Protein AF-Q84AB8-F1 (afdb_monomer_lite)

Secondary structure (DSSP, 8-state):
-EEEEEEEE--SSEEEEE-TT-EEEEEEEEEE--SS-S----TT---S-------S-EEEEEESSSEEEEES-EEE--SSEEEEEE-TT-EEEEESSEEE-

Sequence (101 aa):
LTVDGGHITGGRAAGVAAMDGAIVHLQRATIRRGDAPAGGAVPGGAVPGGFGPLLDGWYGVDVSDSTVDLAQSIVEAPQLGAAIRAGRGARVTVSGGSLSA

Foldseek 3Di:
DEEADDEQEADPAESAEADDAEEYEAHNYEFYPDPDDRDRDDVPGPDPDPDDDPPFFHEHYEYELYEYEYHQYEFETDPGYFPYHYYHNYHYHYHHHDTYD

InterPro domains:
  IPR003992 Pertactin autotransporter [PR01482] (12-33)
  IPR003992 Pertactin autotransporter [PR01482] (58-76)
  IPR003992 Pertactin autotransporter [PR01482] (81-101)
  IPR011050 Pectin lyase fold/virulence factor [SSF51126] (1-99)
  IPR012332 Autotransporter, pectate lyase C-like domain superfamily [G3DSA:2.160.20.20] (1-101)

Radius of gyration: 12.1 Å; chains: 1; bounding box: 28×30×29 Å

Structure (mmCIF, N/CA/C/O backbone):
data_AF-Q84AB8-F1
#
_entry.id   AF-Q84AB8-F1
#
loop_
_atom_site.group_PDB
_atom_site.id
_atom_site.type_symbol
_atom_site.label_atom_id
_atom_site.label_alt_id
_atom_site.label_comp_id
_atom_site.label_asym_id
_atom_site.label_entity_id
_atom_site.label_seq_id
_atom_site.pdbx_PDB_ins_code
_atom_site.Cartn_x
_atom_site.Cartn_y
_atom_site.Cartn_z
_atom_site.occupancy
_atom_site.B_iso_or_equiv
_atom_site.auth_seq_id
_atom_site.auth_comp_id
_atom_site.auth_asym_id
_atom_site.auth_atom_id
_atom_site.pdbx_PDB_model_num
ATOM 1 N N . LEU A 1 1 ? -7.778 -3.052 -0.429 1.00 86.81 1 LEU A N 1
ATOM 2 C CA . LEU A 1 1 ? -6.872 -3.877 -1.265 1.00 86.81 1 LEU A CA 1
ATOM 3 C C . LEU A 1 1 ? -6.052 -4.767 -0.346 1.00 86.81 1 LEU A C 1
ATOM 5 O O . LEU A 1 1 ? -5.540 -4.250 0.637 1.00 86.81 1 LEU A O 1
ATOM 9 N N . THR A 1 2 ? -5.909 -6.053 -0.665 1.00 92.12 2 THR A N 1
ATOM 10 C CA . THR A 1 2 ? -5.021 -6.966 0.071 1.00 92.12 2 THR A CA 1
ATOM 11 C C . THR A 1 2 ? -4.057 -7.614 -0.912 1.00 92.12 2 THR A C 1
ATOM 13 O O . THR A 1 2 ? -4.497 -8.175 -1.913 1.00 92.12 2 THR A O 1
ATOM 16 N N . VAL A 1 3 ? -2.760 -7.516 -0.636 1.00 90.06 3 VAL A N 1
ATOM 17 C CA . VAL A 1 3 ? -1.680 -8.138 -1.410 1.00 90.06 3 VAL A CA 1
ATOM 18 C C . VAL A 1 3 ? -0.856 -8.995 -0.462 1.00 90.06 3 VAL A C 1
ATOM 20 O O . VAL A 1 3 ? -0.480 -8.52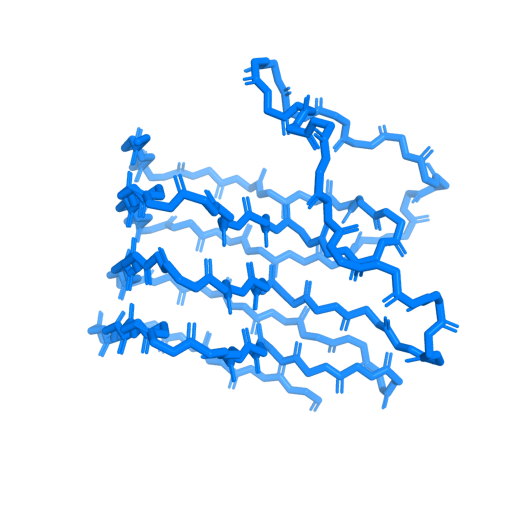2 0.607 1.00 90.06 3 VAL A O 1
ATOM 23 N N . ASP A 1 4 ? -0.566 -10.234 -0.851 1.00 93.88 4 ASP A N 1
ATOM 24 C CA . ASP A 1 4 ? 0.322 -11.127 -0.107 1.00 93.88 4 ASP A CA 1
ATOM 25 C C . ASP A 1 4 ? 1.351 -11.760 -1.052 1.00 93.88 4 ASP A C 1
ATOM 27 O O . ASP A 1 4 ? 1.023 -12.598 -1.893 1.00 93.88 4 ASP A O 1
ATOM 31 N N . GLY A 1 5 ? 2.603 -11.331 -0.912 1.00 85.44 5 GLY A N 1
ATOM 32 C CA . GLY A 1 5 ? 3.683 -11.607 -1.848 1.00 85.44 5 GLY A CA 1
ATOM 33 C C . GLY A 1 5 ? 3.633 -10.721 -3.098 1.00 85.44 5 GLY A C 1
ATOM 34 O O . GLY A 1 5 ? 2.591 -10.202 -3.491 1.00 85.44 5 GLY A O 1
ATOM 35 N N . GLY A 1 6 ? 4.784 -10.566 -3.754 1.00 90.25 6 GLY A N 1
ATOM 36 C CA . GLY A 1 6 ? 4.887 -9.920 -5.065 1.00 90.25 6 GLY A CA 1
ATOM 37 C C . GLY A 1 6 ? 5.801 -8.698 -5.100 1.00 90.25 6 GLY A C 1
ATOM 38 O O . GLY A 1 6 ? 6.274 -8.204 -4.077 1.00 90.25 6 GLY A O 1
ATOM 39 N N . HIS A 1 7 ? 6.057 -8.230 -6.320 1.00 92.88 7 HIS A N 1
ATOM 40 C CA . HIS A 1 7 ? 6.905 -7.076 -6.596 1.00 92.88 7 HIS A CA 1
ATOM 41 C C . HIS A 1 7 ? 6.054 -5.967 -7.213 1.00 92.88 7 HIS A C 1
ATOM 43 O O . HIS A 1 7 ? 5.449 -6.156 -8.267 1.00 92.88 7 HIS A O 1
ATOM 49 N N . ILE A 1 8 ? 6.010 -4.820 -6.546 1.00 90.00 8 ILE A N 1
ATOM 50 C CA . ILE A 1 8 ? 5.376 -3.595 -7.016 1.00 90.00 8 ILE A CA 1
ATOM 51 C C . ILE A 1 8 ? 6.503 -2.681 -7.492 1.00 90.00 8 ILE A C 1
ATOM 53 O O . ILE A 1 8 ? 7.330 -2.232 -6.698 1.00 90.00 8 ILE A O 1
ATOM 57 N N . THR A 1 9 ? 6.565 -2.439 -8.798 1.00 89.19 9 THR A N 1
ATOM 58 C CA . THR A 1 9 ? 7.615 -1.617 -9.407 1.00 89.19 9 THR A CA 1
ATOM 59 C C . THR A 1 9 ? 7.031 -0.552 -10.317 1.00 89.19 9 THR A C 1
ATOM 61 O O . THR A 1 9 ? 6.124 -0.844 -11.096 1.00 89.19 9 THR A O 1
ATOM 64 N N . GLY A 1 10 ? 7.594 0.652 -10.284 1.00 81.25 10 GLY A N 1
ATOM 65 C CA . GLY A 1 10 ? 7.217 1.751 -11.168 1.00 81.25 10 GLY A CA 1
ATOM 66 C C . GLY A 1 10 ? 6.399 2.834 -10.472 1.00 81.25 10 GLY A C 1
ATOM 67 O O . GLY A 1 10 ? 6.583 3.138 -9.294 1.00 81.25 10 GLY A O 1
ATOM 68 N N . GLY A 1 11 ? 5.508 3.454 -11.245 1.00 81.50 11 GLY A N 1
ATOM 69 C CA . GLY A 1 11 ? 4.730 4.614 -10.822 1.00 81.50 11 GLY A CA 1
ATOM 70 C C . GLY A 1 11 ? 5.504 5.925 -10.970 1.00 81.50 11 GLY A C 1
ATOM 71 O O . GLY A 1 11 ? 6.676 6.038 -10.620 1.00 81.50 11 GLY A O 1
ATOM 72 N N . ARG A 1 12 ? 4.843 6.945 -11.528 1.00 80.88 12 ARG A N 1
ATOM 73 C CA . ARG A 1 12 ? 5.477 8.250 -11.782 1.00 80.88 12 ARG A CA 1
ATOM 74 C C . ARG A 1 12 ? 5.839 8.966 -10.477 1.00 80.88 12 ARG A C 1
ATOM 76 O O . ARG A 1 12 ? 6.933 9.508 -10.366 1.00 80.88 12 ARG A O 1
ATOM 83 N N . ALA A 1 13 ? 4.913 8.965 -9.521 1.00 82.19 13 ALA A N 1
ATOM 84 C CA . ALA A 1 13 ? 5.043 9.674 -8.248 1.00 82.19 13 ALA A CA 1
ATOM 85 C C . ALA A 1 13 ? 5.096 8.733 -7.039 1.00 82.19 13 ALA A C 1
ATOM 87 O O . ALA A 1 13 ? 5.752 9.063 -6.057 1.00 82.19 13 ALA A O 1
ATOM 88 N N . ALA A 1 14 ? 4.449 7.566 -7.107 1.00 88.44 14 ALA A N 1
ATOM 89 C CA . ALA A 1 14 ? 4.520 6.578 -6.043 1.00 88.44 14 ALA A CA 1
ATOM 90 C C . ALA A 1 14 ? 4.367 5.145 -6.559 1.00 88.44 14 ALA A C 1
ATOM 92 O O . ALA A 1 14 ? 3.729 4.942 -7.594 1.00 88.44 14 ALA A O 1
ATOM 93 N N . GLY A 1 15 ? 4.916 4.172 -5.827 1.00 90.50 15 GLY A N 1
ATOM 94 C CA . GLY A 1 15 ? 4.692 2.745 -6.077 1.00 90.50 15 GLY A CA 1
ATOM 95 C C . GLY A 1 15 ? 3.285 2.306 -5.666 1.00 90.50 15 GLY A C 1
ATOM 96 O O . GLY A 1 15 ? 2.595 1.626 -6.423 1.00 90.50 15 GLY A O 1
ATOM 97 N N . VAL A 1 16 ? 2.834 2.746 -4.490 1.00 91.81 16 VAL A N 1
ATOM 98 C CA . VAL A 1 16 ? 1.465 2.552 -3.993 1.00 91.81 16 VAL A CA 1
ATOM 99 C C . VAL A 1 16 ? 0.896 3.893 -3.548 1.00 91.81 16 VAL A C 1
ATOM 101 O O . VAL A 1 16 ? 1.542 4.612 -2.793 1.00 91.81 16 VAL A O 1
ATOM 104 N N . ALA A 1 17 ? -0.324 4.211 -3.979 1.00 91.12 17 ALA A N 1
ATOM 105 C CA . ALA A 1 17 ? -1.067 5.379 -3.518 1.00 91.12 17 ALA A CA 1
ATOM 106 C C . ALA A 1 17 ? -2.394 4.943 -2.878 1.00 91.12 17 ALA A C 1
ATOM 108 O O . ALA A 1 17 ? -3.162 4.201 -3.491 1.00 91.12 17 ALA A O 1
ATOM 109 N N . ALA A 1 18 ? -2.659 5.407 -1.658 1.00 87.75 18 ALA A N 1
ATOM 110 C CA . ALA A 1 18 ? -3.890 5.164 -0.911 1.00 87.75 18 ALA A CA 1
ATOM 111 C C . ALA A 1 18 ? -4.531 6.508 -0.538 1.00 87.75 18 ALA A C 1
ATOM 113 O O . ALA A 1 18 ? -3.958 7.274 0.238 1.00 87.75 18 ALA A O 1
ATOM 114 N N . MET A 1 19 ? -5.696 6.793 -1.121 1.00 87.06 19 MET A N 1
ATOM 115 C CA . MET A 1 19 ? -6.389 8.083 -1.030 1.00 87.06 19 MET A CA 1
ATOM 116 C C . MET A 1 19 ? -7.871 7.880 -0.695 1.00 87.06 19 MET A C 1
ATOM 118 O O . MET A 1 19 ? -8.413 6.799 -0.932 1.00 87.06 19 MET A O 1
ATOM 122 N N . ASP A 1 20 ? -8.511 8.932 -0.183 1.00 86.94 20 ASP A N 1
ATOM 123 C CA . ASP A 1 20 ? -9.970 9.057 -0.049 1.00 86.94 20 ASP A CA 1
ATOM 124 C C . ASP A 1 20 ? -10.647 7.899 0.711 1.00 86.94 20 ASP A C 1
ATOM 126 O O . ASP A 1 20 ? -11.621 7.302 0.249 1.00 86.94 20 ASP A O 1
ATOM 130 N N . GLY A 1 21 ? -10.130 7.563 1.897 1.00 88.94 21 GLY A N 1
ATOM 131 C CA . GLY A 1 21 ? -10.699 6.521 2.757 1.00 88.94 21 GLY A CA 1
ATOM 132 C C . GLY A 1 21 ? -10.272 5.097 2.398 1.00 88.94 21 GLY A C 1
ATOM 133 O O . GLY A 1 21 ? -10.907 4.136 2.838 1.00 88.94 21 GLY A O 1
ATOM 134 N N . ALA A 1 22 ? -9.210 4.923 1.607 1.00 89.94 22 ALA A N 1
ATOM 135 C CA . ALA A 1 22 ? -8.729 3.604 1.219 1.00 89.94 22 ALA A CA 1
ATOM 136 C C . ALA A 1 22 ? -8.204 2.794 2.418 1.00 89.94 22 ALA A C 1
ATOM 138 O O . ALA A 1 22 ? -7.573 3.318 3.337 1.00 89.94 22 ALA A O 1
ATOM 139 N N . ILE A 1 23 ? -8.416 1.475 2.362 1.00 93.88 23 ILE A N 1
ATOM 140 C CA . ILE A 1 23 ? -7.840 0.506 3.302 1.00 93.88 23 ILE A CA 1
ATOM 141 C C . ILE A 1 23 ? -6.995 -0.490 2.506 1.00 93.88 23 ILE A C 1
ATOM 143 O O . ILE A 1 23 ? -7.505 -1.200 1.626 1.00 93.88 23 ILE A O 1
ATOM 147 N N . VAL A 1 24 ? -5.692 -0.520 2.785 1.00 94.44 24 VAL A N 1
ATOM 148 C CA . VAL A 1 24 ? -4.706 -1.324 2.054 1.00 94.44 24 VAL A CA 1
ATOM 149 C C . VAL A 1 24 ? -3.888 -2.178 3.019 1.00 94.44 24 VAL A C 1
ATOM 151 O O . VAL A 1 24 ? -3.325 -1.663 3.977 1.00 94.44 24 VAL A O 1
ATOM 154 N N . HIS A 1 25 ? -3.778 -3.471 2.729 1.00 97.12 25 HIS A N 1
ATOM 155 C CA . HIS A 1 25 ? -2.917 -4.410 3.443 1.00 97.12 25 HIS A CA 1
ATOM 156 C C . HIS A 1 25 ? -1.905 -5.007 2.462 1.00 97.12 25 HIS A C 1
ATOM 158 O O . HIS A 1 25 ? -2.294 -5.628 1.471 1.00 97.12 25 HIS A O 1
ATOM 164 N N . LEU A 1 26 ? -0.616 -4.799 2.720 1.00 96.44 26 LEU A N 1
ATOM 165 C CA . LEU A 1 26 ? 0.501 -5.292 1.920 1.00 96.44 26 LEU A CA 1
ATOM 166 C C . LEU A 1 26 ? 1.353 -6.216 2.785 1.00 96.44 26 LEU A C 1
ATOM 168 O O . LEU A 1 26 ? 1.999 -5.777 3.731 1.00 96.44 26 LEU A O 1
ATOM 172 N N . GLN A 1 27 ? 1.368 -7.499 2.454 1.00 97.12 27 GLN A N 1
ATOM 173 C CA . GLN A 1 27 ? 2.140 -8.510 3.156 1.00 97.12 27 GLN A CA 1
ATOM 174 C C . GLN A 1 27 ? 3.208 -9.090 2.226 1.00 97.12 27 GLN A C 1
ATOM 176 O O . GLN A 1 27 ? 2.919 -9.385 1.070 1.00 97.12 27 GLN A O 1
ATOM 181 N N . ARG A 1 28 ? 4.446 -9.257 2.712 1.00 97.31 28 ARG A N 1
ATOM 182 C CA . ARG A 1 28 ? 5.583 -9.830 1.955 1.00 97.31 28 ARG A CA 1
ATOM 183 C C . ARG A 1 28 ? 5.791 -9.193 0.571 1.00 97.31 28 ARG A C 1
ATOM 185 O O . ARG A 1 28 ? 6.251 -9.854 -0.362 1.00 97.31 28 ARG A O 1
ATOM 192 N N . ALA A 1 29 ? 5.423 -7.922 0.424 1.00 95.62 29 ALA A N 1
ATOM 193 C CA . ALA A 1 29 ? 5.535 -7.190 -0.826 1.00 95.62 29 ALA A CA 1
ATOM 194 C C . ALA A 1 29 ? 6.902 -6.509 -0.915 1.00 95.62 29 ALA A C 1
ATOM 196 O O . ALA A 1 29 ? 7.445 -6.054 0.088 1.00 95.62 29 ALA A O 1
ATOM 197 N N . THR A 1 30 ? 7.450 -6.403 -2.120 1.00 96.56 30 THR A N 1
ATOM 198 C CA . THR A 1 30 ? 8.624 -5.565 -2.386 1.00 96.56 30 THR A CA 1
ATOM 199 C C . THR A 1 30 ? 8.216 -4.399 -3.269 1.00 96.56 30 THR A C 1
ATOM 201 O O . THR A 1 30 ? 7.697 -4.619 -4.359 1.00 96.56 30 THR A O 1
ATOM 204 N N . ILE A 1 31 ? 8.440 -3.171 -2.810 1.00 94.69 31 ILE A N 1
ATOM 205 C CA . ILE A 1 31 ? 8.025 -1.933 -3.471 1.00 94.69 31 ILE A CA 1
ATOM 206 C C . ILE A 1 31 ? 9.272 -1.139 -3.839 1.00 94.69 31 ILE A C 1
ATOM 208 O O . ILE A 1 31 ? 10.024 -0.708 -2.964 1.00 94.69 31 ILE A O 1
ATOM 212 N N . ARG A 1 32 ? 9.497 -0.944 -5.136 1.00 93.19 32 ARG A N 1
ATOM 213 C CA . ARG A 1 32 ? 10.651 -0.204 -5.663 1.00 93.19 32 ARG A CA 1
ATOM 214 C C . ARG A 1 32 ? 10.209 0.746 -6.761 1.00 93.19 32 ARG A C 1
ATOM 216 O O . ARG A 1 32 ? 9.246 0.469 -7.470 1.00 93.19 32 ARG A O 1
ATOM 223 N N . ARG A 1 33 ? 10.963 1.820 -6.990 1.00 86.69 33 ARG A N 1
ATOM 224 C CA . ARG A 1 33 ? 10.745 2.646 -8.187 1.00 86.69 33 ARG A CA 1
ATOM 225 C C . ARG A 1 33 ? 11.012 1.840 -9.460 1.00 86.69 33 ARG A C 1
ATOM 227 O O . ARG A 1 33 ? 10.212 1.888 -10.385 1.00 86.69 33 ARG A O 1
ATOM 234 N N . GLY A 1 34 ? 12.090 1.054 -9.463 1.00 75.81 34 GLY A N 1
ATOM 235 C CA . GLY A 1 34 ? 12.587 0.361 -10.652 1.00 75.81 34 GLY A CA 1
ATOM 236 C C . GLY A 1 34 ? 13.100 1.328 -11.728 1.00 75.81 34 GLY A C 1
ATOM 237 O O . GLY A 1 34 ? 12.755 2.508 -11.742 1.00 75.81 34 GLY A O 1
ATOM 238 N N . ASP A 1 35 ? 13.908 0.814 -12.654 1.00 60.78 35 ASP A N 1
ATOM 239 C CA . ASP A 1 35 ? 14.459 1.591 -13.780 1.00 60.78 35 ASP A CA 1
ATOM 240 C C . ASP A 1 35 ? 13.473 1.715 -14.956 1.00 60.78 35 ASP A C 1
ATOM 242 O O . ASP A 1 35 ? 13.790 2.279 -16.004 1.00 60.78 35 ASP A O 1
ATOM 246 N N . ALA A 1 36 ? 12.272 1.146 -14.818 1.00 44.97 36 ALA A N 1
ATOM 247 C CA . ALA A 1 36 ? 11.310 1.075 -15.903 1.00 44.97 36 ALA A CA 1
ATOM 248 C C . ALA A 1 36 ? 10.754 2.476 -16.226 1.00 44.97 36 ALA A C 1
ATOM 250 O O . ALA A 1 36 ? 10.248 3.155 -15.323 1.00 44.97 36 ALA A O 1
ATOM 251 N N . PRO A 1 37 ? 10.787 2.914 -17.503 1.00 44.47 37 PRO A N 1
ATOM 252 C CA . PRO A 1 37 ? 10.143 4.156 -17.909 1.00 44.47 37 PRO A CA 1
ATOM 253 C C . PRO A 1 37 ? 8.670 4.075 -17.509 1.00 44.47 37 PRO A C 1
ATOM 255 O O . PRO A 1 37 ? 8.032 3.057 -17.760 1.00 44.47 37 PRO A O 1
ATOM 258 N N . ALA A 1 38 ? 8.178 5.115 -16.825 1.00 46.47 38 ALA A N 1
ATOM 259 C CA . ALA A 1 38 ? 6.857 5.217 -16.197 1.00 46.47 38 ALA A CA 1
ATOM 260 C C . ALA A 1 38 ? 5.777 4.348 -16.879 1.00 46.47 38 ALA A C 1
ATOM 262 O O . ALA A 1 38 ? 5.141 4.768 -17.840 1.00 46.47 38 ALA A O 1
ATOM 263 N N . GLY A 1 39 ? 5.595 3.120 -16.387 1.00 42.75 39 GLY A N 1
ATOM 264 C CA . GLY A 1 39 ? 4.839 2.105 -17.122 1.00 42.75 39 GLY A CA 1
ATOM 265 C C . GLY A 1 39 ? 4.674 0.800 -16.351 1.00 42.75 39 GLY A C 1
ATOM 266 O O . GLY A 1 39 ? 4.753 -0.274 -16.928 1.00 42.75 39 GLY A O 1
ATOM 267 N N . GLY A 1 40 ? 4.480 0.886 -15.036 1.00 37.53 40 GLY A N 1
ATOM 268 C CA . GLY A 1 40 ? 4.105 -0.246 -14.189 1.00 37.53 40 GLY A CA 1
ATOM 269 C C . GLY A 1 40 ? 2.740 0.019 -13.574 1.00 37.53 40 GLY A C 1
ATOM 270 O O . GLY A 1 40 ? 2.649 0.352 -12.398 1.00 37.53 40 GLY A O 1
ATOM 271 N N . ALA A 1 41 ? 1.680 -0.023 -14.379 1.00 42.69 41 ALA A N 1
ATOM 272 C CA . ALA A 1 41 ? 0.327 -0.038 -13.839 1.00 42.69 41 ALA A CA 1
ATOM 273 C C . ALA A 1 41 ? 0.042 -1.452 -13.315 1.00 42.69 41 ALA A C 1
ATOM 275 O O . ALA A 1 41 ? 0.049 -2.416 -14.079 1.00 42.69 41 ALA A O 1
ATOM 276 N N . VAL A 1 42 ? -0.207 -1.577 -12.012 1.00 42.84 42 VAL A N 1
ATOM 277 C CA . VAL A 1 42 ? -0.797 -2.786 -11.421 1.00 42.84 42 VAL A CA 1
ATOM 278 C C . VAL A 1 42 ? -2.169 -3.023 -12.077 1.00 42.84 42 VAL A C 1
ATOM 280 O O . VAL A 1 42 ? -2.926 -2.052 -12.214 1.00 42.84 42 VAL A O 1
ATOM 283 N N . PRO A 1 43 ? -2.551 -4.260 -12.458 1.00 33.62 43 PRO A N 1
ATOM 284 C CA . PRO A 1 43 ? -3.907 -4.529 -12.926 1.00 33.62 43 PRO A CA 1
ATOM 285 C C . PRO A 1 43 ? -4.905 -4.172 -11.815 1.00 33.62 43 PRO A C 1
ATOM 287 O O . PRO A 1 43 ? -4.905 -4.789 -10.753 1.00 33.62 43 PRO A O 1
ATOM 290 N N . GLY A 1 44 ? -5.718 -3.137 -12.049 1.00 39.16 44 GLY A N 1
ATOM 291 C CA . GLY A 1 44 ? -6.749 -2.655 -11.119 1.00 39.16 44 GLY A CA 1
ATOM 292 C C . GLY A 1 44 ? -6.356 -1.495 -10.191 1.00 39.16 44 GLY A C 1
ATOM 293 O O . GLY A 1 44 ? -7.153 -1.142 -9.329 1.00 39.16 44 GLY A O 1
ATOM 294 N N . GLY A 1 45 ? -5.168 -0.894 -10.346 1.00 35.56 45 GLY A N 1
ATOM 295 C CA . GLY A 1 45 ? -4.616 0.047 -9.356 1.00 35.56 45 GLY A CA 1
ATOM 296 C C . GLY A 1 45 ? -4.245 1.449 -9.845 1.00 35.56 45 GLY A C 1
ATOM 297 O O . GLY A 1 45 ? -3.538 2.152 -9.129 1.00 35.56 45 GLY A O 1
ATOM 298 N N . ALA A 1 46 ? -4.671 1.889 -11.031 1.00 37.62 46 ALA A N 1
ATOM 299 C CA . ALA A 1 46 ? -4.576 3.309 -11.372 1.00 37.62 46 ALA A CA 1
ATOM 300 C C . ALA A 1 46 ? -5.723 4.052 -10.673 1.00 37.62 46 ALA A C 1
ATOM 302 O O . ALA A 1 46 ? -6.783 4.242 -11.260 1.00 37.62 46 ALA A O 1
ATOM 303 N N . VAL A 1 47 ? -5.536 4.416 -9.401 1.00 39.50 47 VAL A N 1
ATOM 304 C CA . VAL A 1 47 ? -6.483 5.280 -8.684 1.00 39.50 47 VAL A CA 1
ATOM 305 C C . VAL A 1 47 ? -6.333 6.699 -9.257 1.00 39.50 47 VAL A C 1
ATOM 307 O O . VAL A 1 47 ? -5.253 7.286 -9.128 1.00 39.50 47 VAL A O 1
ATOM 310 N N . PRO A 1 48 ? -7.347 7.272 -9.929 1.00 37.09 48 PRO A N 1
ATOM 311 C CA . PRO A 1 48 ? -7.272 8.644 -10.400 1.00 37.09 48 PRO A CA 1
ATOM 312 C C . PRO A 1 48 ? -7.598 9.563 -9.218 1.00 37.09 48 PRO A C 1
ATOM 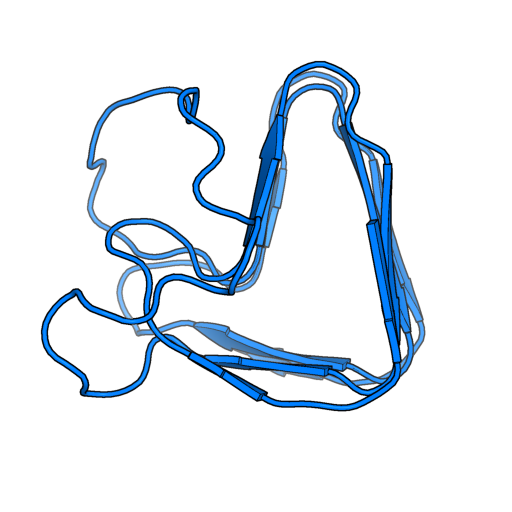314 O O . PRO A 1 48 ? -8.764 9.755 -8.897 1.00 37.09 48 PRO A O 1
ATOM 317 N N . GLY A 1 49 ? -6.579 10.093 -8.536 1.00 37.75 49 GLY A N 1
ATOM 318 C CA . GLY A 1 49 ? -6.828 10.986 -7.394 1.00 37.75 49 GLY A CA 1
ATOM 319 C C . GLY A 1 49 ? -5.658 11.306 -6.467 1.00 37.75 49 GLY A C 1
ATOM 320 O O . GLY A 1 49 ? -5.885 11.772 -5.357 1.00 37.75 49 GLY A O 1
ATOM 321 N N . GLY A 1 50 ? -4.401 11.078 -6.861 1.00 43.19 50 GLY A N 1
ATOM 322 C CA . GLY A 1 50 ? -3.279 11.534 -6.037 1.00 43.19 50 GLY A CA 1
ATOM 323 C C . GLY A 1 50 ? -3.271 13.062 -5.950 1.00 43.19 50 GLY A C 1
ATOM 324 O O . GLY A 1 50 ? -3.175 13.722 -6.985 1.00 43.19 50 GLY A O 1
ATOM 325 N N . PHE A 1 51 ? -3.363 13.614 -4.735 1.00 44.50 51 PHE A N 1
ATOM 326 C CA . PHE A 1 51 ? -3.037 15.013 -4.445 1.00 44.50 51 PHE A CA 1
ATOM 327 C C . PHE A 1 51 ? -1.784 15.422 -5.251 1.00 44.50 51 PHE A C 1
ATOM 329 O O . PHE A 1 51 ? -0.706 14.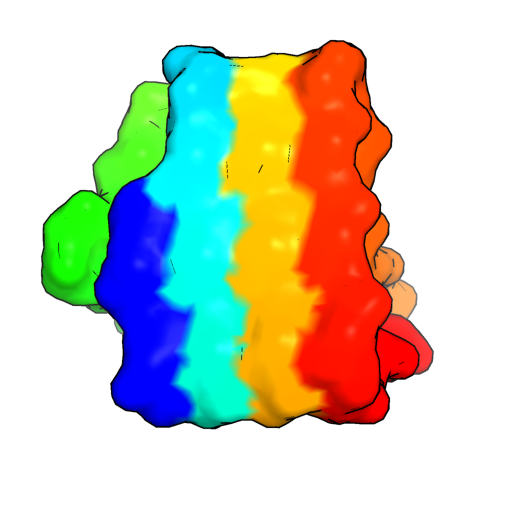855 -5.064 1.00 44.50 51 PHE A O 1
ATOM 336 N N . GLY A 1 52 ? -1.927 16.365 -6.191 1.00 44.06 52 GLY A N 1
ATOM 337 C CA . GLY A 1 52 ? -0.787 16.975 -6.893 1.00 44.06 52 GLY A CA 1
ATOM 338 C C . GLY A 1 52 ? 0.037 17.869 -5.951 1.00 44.06 52 GLY A C 1
ATOM 339 O O . GLY A 1 52 ? -0.406 18.106 -4.827 1.00 44.06 52 GLY A O 1
ATOM 340 N N . PRO A 1 53 ? 1.191 18.436 -6.360 1.00 40.06 53 PRO A N 1
ATOM 341 C CA . PRO A 1 53 ? 1.950 18.301 -7.605 1.00 40.06 53 PRO A CA 1
ATOM 342 C C . PRO A 1 53 ? 3.119 17.300 -7.484 1.00 40.06 53 PRO A C 1
ATOM 344 O O . PRO A 1 53 ? 3.417 16.766 -6.420 1.00 40.06 53 PRO A O 1
ATOM 347 N N . LEU A 1 54 ? 3.809 17.103 -8.609 1.00 47.72 54 LEU A N 1
ATOM 348 C CA . LEU A 1 54 ? 5.171 16.573 -8.759 1.00 47.72 54 LEU A CA 1
ATOM 349 C C . LEU A 1 54 ? 6.211 17.358 -7.928 1.00 47.72 54 LEU A C 1
ATOM 351 O O . LEU A 1 54 ? 7.129 17.935 -8.498 1.00 47.72 54 LEU A O 1
ATOM 355 N N . LEU A 1 55 ? 6.069 17.447 -6.608 1.00 47.47 55 LEU A N 1
ATOM 356 C CA . LEU A 1 55 ? 7.085 18.072 -5.762 1.00 47.47 55 LEU A CA 1
ATOM 357 C C . LEU A 1 55 ? 8.216 17.052 -5.541 1.00 47.47 55 LEU A C 1
ATOM 359 O O . LEU A 1 55 ? 8.234 16.284 -4.584 1.00 47.47 55 LEU A O 1
ATOM 363 N N . ASP A 1 56 ? 9.082 17.010 -6.554 1.00 61.62 56 ASP A N 1
ATOM 364 C CA . ASP A 1 56 ? 10.496 16.617 -6.612 1.00 61.62 56 ASP A CA 1
ATOM 365 C C . ASP A 1 56 ? 10.936 15.181 -6.270 1.00 61.62 56 ASP A C 1
ATOM 367 O O . ASP A 1 56 ? 12.097 14.852 -6.517 1.00 61.62 56 ASP A O 1
ATOM 371 N N . GLY A 1 57 ? 10.060 14.286 -5.797 1.00 75.88 57 GLY A N 1
ATOM 372 C CA . GLY A 1 57 ? 10.470 12.921 -5.426 1.00 75.88 57 GLY A CA 1
ATOM 373 C C . GLY A 1 57 ? 9.453 11.807 -5.683 1.00 75.88 57 GLY A C 1
ATOM 374 O O . GLY A 1 57 ? 8.283 12.059 -5.964 1.00 75.88 57 GLY A O 1
ATOM 375 N N . TRP A 1 58 ? 9.913 10.553 -5.613 1.00 88.19 58 TRP A N 1
ATOM 376 C CA . TRP A 1 58 ? 9.055 9.357 -5.663 1.00 88.19 58 TRP A CA 1
ATOM 377 C C . TRP A 1 58 ? 8.859 8.759 -4.280 1.00 88.19 58 TRP A C 1
ATOM 379 O O . TRP A 1 58 ? 9.796 8.694 -3.487 1.00 88.19 58 TRP A O 1
ATOM 389 N N . TYR A 1 59 ? 7.649 8.283 -4.016 1.00 90.44 59 TYR A N 1
ATOM 390 C CA . TYR A 1 59 ? 7.298 7.675 -2.743 1.00 90.44 59 TYR A CA 1
ATOM 391 C C . TYR A 1 59 ? 7.052 6.180 -2.889 1.00 90.44 59 TYR A C 1
ATOM 393 O O . TYR A 1 59 ? 6.347 5.747 -3.796 1.00 90.44 59 TYR A O 1
ATOM 401 N N . GLY A 1 60 ? 7.588 5.370 -1.982 1.00 92.94 60 GLY A N 1
ATOM 402 C CA . GLY A 1 60 ? 7.251 3.945 -1.964 1.00 92.94 60 GLY A CA 1
ATOM 403 C C . GLY A 1 60 ? 5.755 3.745 -1.757 1.00 92.94 60 GLY A C 1
ATOM 404 O O . GLY A 1 60 ? 5.066 3.173 -2.604 1.00 92.94 60 GLY A O 1
ATOM 405 N N . VAL A 1 61 ? 5.254 4.308 -0.661 1.00 93.62 61 VAL A N 1
ATOM 406 C CA . VAL A 1 61 ? 3.835 4.339 -0.316 1.00 93.62 61 VAL A CA 1
ATOM 407 C C . VAL A 1 61 ? 3.418 5.769 0.010 1.00 93.62 61 VAL A C 1
ATOM 409 O O . VAL A 1 61 ? 3.984 6.397 0.901 1.00 93.62 61 VAL A O 1
ATOM 412 N N . ASP A 1 62 ? 2.419 6.280 -0.697 1.00 92.62 62 ASP A N 1
ATOM 413 C CA . ASP A 1 62 ? 1.832 7.598 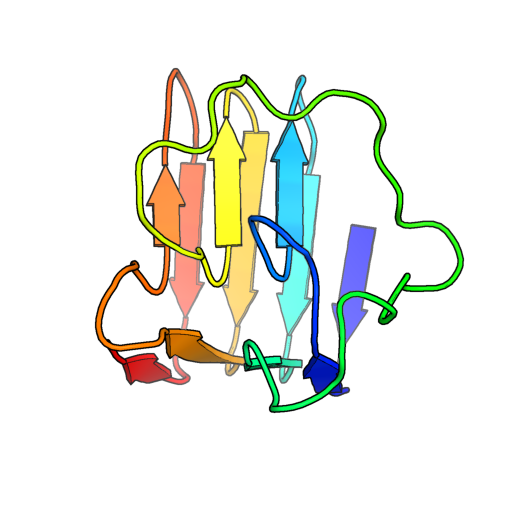-0.473 1.00 92.62 62 ASP A CA 1
ATOM 414 C C . ASP A 1 62 ? 0.401 7.460 0.051 1.00 92.62 62 ASP A C 1
ATOM 416 O O . ASP A 1 62 ? -0.440 6.820 -0.581 1.00 92.62 62 ASP A O 1
ATOM 420 N N . VAL A 1 63 ? 0.129 8.025 1.224 1.00 92.75 63 VAL A N 1
ATOM 421 C CA . VAL A 1 63 ? -1.116 7.798 1.965 1.00 92.75 63 VAL A CA 1
ATOM 422 C C . VAL A 1 63 ? -1.733 9.125 2.370 1.00 92.75 63 VAL A C 1
ATOM 424 O O . VAL A 1 63 ? -1.089 9.919 3.047 1.00 92.75 63 VAL A O 1
ATOM 427 N N . SER A 1 64 ? -3.001 9.349 2.037 1.00 90.69 64 SER A N 1
ATOM 428 C CA . SER A 1 64 ? -3.780 10.494 2.519 1.00 90.69 64 SER A CA 1
ATOM 429 C C . SER A 1 64 ? -5.194 10.051 2.870 1.00 90.69 64 SER A C 1
ATOM 431 O O . SER A 1 64 ? -5.826 9.319 2.111 1.00 90.69 64 SER A O 1
ATOM 433 N N . ASP A 1 65 ? -5.675 10.464 4.040 1.00 91.75 65 ASP A N 1
ATOM 434 C CA . ASP A 1 65 ? -7.007 10.159 4.580 1.00 91.75 65 ASP A CA 1
ATOM 435 C C . ASP A 1 65 ? -7.378 8.669 4.489 1.00 91.75 65 ASP A C 1
ATOM 437 O O . ASP A 1 65 ? -8.501 8.297 4.173 1.00 91.75 65 ASP A O 1
ATOM 441 N N . SER A 1 66 ? -6.381 7.801 4.670 1.00 91.31 66 SER A N 1
ATOM 442 C CA . SER A 1 66 ? -6.451 6.370 4.363 1.00 91.31 66 SER A CA 1
ATOM 443 C C . SER A 1 66 ? -5.631 5.555 5.360 1.00 91.31 66 SER A C 1
ATOM 445 O O . SER A 1 66 ? -4.761 6.088 6.054 1.00 91.31 66 SER A O 1
ATOM 447 N N . THR A 1 67 ? -5.888 4.248 5.426 1.00 96.69 67 THR A N 1
ATOM 448 C CA . THR A 1 67 ? -5.143 3.310 6.275 1.00 96.69 67 THR A CA 1
ATOM 449 C C . THR A 1 67 ? -4.338 2.329 5.431 1.00 96.69 67 THR A C 1
ATOM 451 O O . THR A 1 67 ? -4.892 1.663 4.555 1.00 96.69 67 THR A O 1
ATOM 454 N N . VAL A 1 68 ? -3.041 2.208 5.718 1.00 97.19 68 VAL A N 1
ATOM 455 C CA . VAL A 1 68 ? -2.157 1.218 5.090 1.00 97.19 68 VAL A CA 1
ATOM 456 C C . VAL A 1 68 ? -1.433 0.398 6.149 1.00 97.19 68 VAL A C 1
ATOM 458 O O . VAL A 1 68 ? -0.843 0.948 7.075 1.00 97.19 68 VAL A O 1
ATOM 461 N N . ASP A 1 69 ? -1.445 -0.917 5.985 1.00 98.25 69 ASP A N 1
ATOM 462 C CA . ASP A 1 69 ? -0.689 -1.862 6.798 1.00 98.25 69 ASP A CA 1
ATOM 463 C C . ASP A 1 69 ? 0.350 -2.584 5.934 1.00 98.25 69 ASP A C 1
ATOM 465 O O . ASP A 1 69 ? 0.006 -3.173 4.906 1.00 98.25 69 ASP A O 1
ATOM 469 N N . LEU A 1 70 ? 1.618 -2.510 6.334 1.00 97.94 70 LEU A N 1
ATOM 470 C CA . LEU 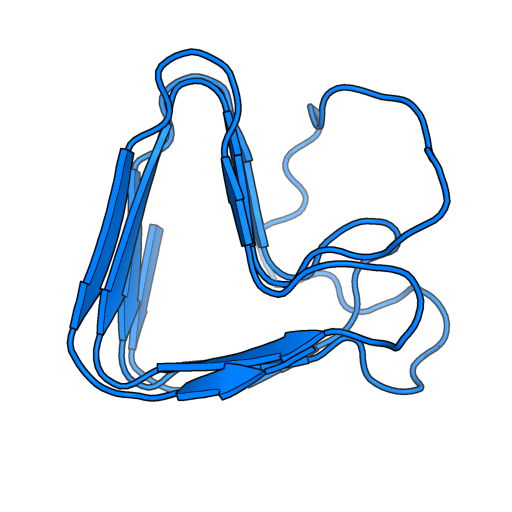A 1 70 ? 2.741 -3.192 5.704 1.00 97.94 70 LEU A CA 1
ATOM 471 C C . LEU A 1 70 ? 3.281 -4.261 6.654 1.00 97.94 70 LEU A C 1
ATOM 473 O O . LEU A 1 70 ? 3.875 -3.943 7.680 1.00 97.94 70 LEU A O 1
ATOM 477 N N . ALA A 1 71 ? 3.160 -5.528 6.280 1.00 98.25 71 ALA A N 1
ATOM 478 C CA . ALA A 1 71 ? 3.699 -6.652 7.035 1.00 98.25 71 ALA A CA 1
ATOM 479 C C . ALA A 1 71 ? 4.823 -7.332 6.251 1.00 98.25 71 ALA A C 1
ATOM 481 O O . ALA A 1 71 ? 4.645 -7.700 5.089 1.00 98.25 71 ALA A O 1
ATOM 482 N N . GLN A 1 72 ? 5.994 -7.503 6.869 1.00 98.19 72 GLN A N 1
ATOM 483 C CA . GLN A 1 72 ? 7.148 -8.212 6.292 1.00 98.19 72 GLN A CA 1
ATOM 484 C C . GLN A 1 72 ? 7.518 -7.734 4.873 1.00 98.19 72 GLN A C 1
ATOM 486 O O . GLN A 1 72 ? 7.964 -8.520 4.039 1.00 98.19 72 GLN A O 1
ATOM 491 N N . SER A 1 73 ? 7.282 -6.454 4.587 1.00 98.00 73 SER A N 1
ATOM 492 C CA . SER A 1 73 ? 7.415 -5.871 3.251 1.00 98.00 73 SER A CA 1
ATOM 493 C C . SER A 1 73 ? 8.673 -5.012 3.146 1.00 98.00 73 SER A C 1
ATOM 495 O O . SER A 1 73 ? 9.146 -4.461 4.137 1.00 98.00 73 SER A O 1
ATOM 497 N N . ILE A 1 74 ? 9.220 -4.911 1.941 1.00 97.75 74 ILE A N 1
ATOM 498 C CA . ILE A 1 74 ? 10.419 -4.135 1.623 1.00 97.75 74 ILE A CA 1
ATOM 499 C C . ILE A 1 74 ? 9.993 -2.914 0.818 1.00 97.75 74 ILE A C 1
ATOM 501 O O . ILE A 1 74 ? 9.286 -3.056 -0.179 1.00 97.75 74 ILE A O 1
ATOM 505 N N . VAL A 1 75 ? 10.441 -1.728 1.216 1.00 96.88 75 VAL A N 1
ATOM 506 C CA . VAL A 1 75 ? 10.231 -0.486 0.468 1.00 96.88 75 VAL A CA 1
ATOM 507 C C . VAL A 1 75 ? 11.564 0.220 0.272 1.00 96.88 75 VAL A C 1
ATOM 509 O O . VAL A 1 75 ? 12.245 0.568 1.238 1.00 96.88 75 VAL A O 1
ATOM 512 N N . GLU A 1 76 ? 11.926 0.442 -0.987 1.00 95.50 76 GLU A N 1
ATOM 513 C CA . GLU A 1 76 ? 13.164 1.120 -1.376 1.00 95.50 76 GLU A CA 1
ATOM 514 C C . GLU A 1 76 ? 12.820 2.383 -2.162 1.00 95.50 76 GLU A C 1
ATOM 516 O O . GLU A 1 76 ? 12.280 2.322 -3.274 1.00 95.50 76 GLU A O 1
ATOM 521 N N . ALA A 1 77 ? 13.109 3.534 -1.560 1.00 90.00 77 ALA A N 1
ATOM 522 C CA . ALA A 1 77 ? 12.968 4.829 -2.201 1.00 90.00 77 ALA A CA 1
ATOM 523 C C . ALA A 1 77 ? 14.264 5.252 -2.910 1.00 90.00 77 ALA A C 1
ATOM 525 O O . ALA A 1 77 ? 15.354 4.866 -2.494 1.00 90.00 77 ALA A O 1
ATOM 526 N N . PRO A 1 78 ? 14.159 6.031 -4.001 1.00 87.81 78 PRO A N 1
ATOM 527 C CA . PRO A 1 78 ? 15.309 6.672 -4.620 1.00 87.81 78 PRO A CA 1
ATOM 528 C C . PRO A 1 78 ? 15.773 7.876 -3.790 1.00 87.81 78 PRO A C 1
ATOM 530 O O . PRO A 1 78 ? 15.025 8.398 -2.964 1.00 87.81 78 PRO A O 1
ATOM 533 N N . GLN A 1 79 ? 16.957 8.396 -4.126 1.00 85.94 79 GLN A N 1
ATOM 534 C CA . GLN A 1 79 ? 17.618 9.503 -3.421 1.00 85.94 79 GLN A CA 1
ATOM 535 C C . GLN A 1 79 ? 16.736 10.755 -3.291 1.00 85.94 79 GLN A C 1
ATOM 537 O O . GLN A 1 79 ? 16.823 11.487 -2.309 1.00 85.94 79 GLN A O 1
ATOM 542 N N . LEU A 1 80 ? 15.901 11.019 -4.302 1.00 85.06 80 LEU A N 1
ATOM 543 C CA . LEU A 1 80 ? 14.888 12.072 -4.276 1.00 85.06 80 LEU A CA 1
ATOM 544 C C . LEU A 1 80 ? 13.516 11.431 -4.068 1.00 85.06 80 LEU A C 1
ATOM 546 O O . LEU A 1 80 ? 12.864 10.983 -5.019 1.00 85.06 80 LEU A O 1
ATOM 550 N N . GLY A 1 81 ? 13.093 11.351 -2.809 1.00 87.88 81 GLY A N 1
ATOM 551 C CA . GLY A 1 81 ? 11.886 10.637 -2.428 1.00 87.88 81 GLY A CA 1
ATOM 552 C C . GLY A 1 81 ? 11.835 10.273 -0.951 1.00 87.88 81 GLY A C 1
ATOM 553 O O . GLY A 1 81 ? 12.625 10.756 -0.144 1.00 87.88 81 GLY A O 1
ATOM 554 N N . ALA A 1 82 ? 10.884 9.412 -0.603 1.00 91.69 82 ALA A N 1
ATOM 555 C CA . ALA A 1 82 ? 10.831 8.773 0.708 1.00 91.69 82 ALA A CA 1
ATOM 556 C C . ALA A 1 82 ? 10.143 7.408 0.612 1.00 91.69 82 ALA A C 1
ATOM 558 O O . ALA A 1 82 ? 9.273 7.200 -0.231 1.00 91.69 82 ALA A O 1
ATOM 559 N N . ALA A 1 83 ? 10.487 6.471 1.496 1.00 94.69 83 ALA A N 1
ATOM 560 C CA . ALA A 1 83 ? 9.830 5.163 1.512 1.00 94.69 83 ALA A CA 1
ATOM 561 C C . ALA A 1 83 ? 8.319 5.297 1.763 1.00 94.69 83 ALA A C 1
ATOM 563 O O . ALA A 1 83 ? 7.521 4.617 1.124 1.00 94.69 83 ALA A O 1
ATOM 564 N N . ILE A 1 84 ? 7.918 6.209 2.654 1.00 94.44 84 ILE A N 1
ATOM 565 C CA . ILE A 1 84 ? 6.514 6.453 2.985 1.00 94.44 84 ILE A CA 1
ATOM 566 C C . ILE A 1 84 ? 6.266 7.956 3.107 1.00 94.44 84 ILE A C 1
ATOM 568 O O . ILE A 1 84 ? 7.016 8.659 3.785 1.00 94.44 84 ILE A O 1
ATOM 572 N N . ARG A 1 85 ? 5.179 8.434 2.499 1.00 92.50 85 ARG A N 1
ATOM 573 C CA . ARG A 1 85 ? 4.586 9.746 2.763 1.00 92.50 85 ARG A CA 1
ATOM 574 C C . ARG A 1 85 ? 3.192 9.544 3.345 1.00 92.50 85 ARG A C 1
ATOM 576 O O . ARG A 1 85 ? 2.372 8.846 2.762 1.00 92.50 85 ARG A O 1
ATOM 583 N N . ALA A 1 86 ? 2.934 10.153 4.498 1.00 91.50 86 ALA A N 1
ATOM 584 C CA . ALA A 1 86 ? 1.638 10.116 5.165 1.00 91.50 86 ALA A CA 1
ATOM 585 C C . ALA A 1 86 ? 1.110 11.545 5.335 1.00 91.50 86 ALA A C 1
ATOM 587 O O . ALA A 1 86 ? 1.756 12.393 5.950 1.00 91.50 86 ALA A O 1
ATOM 588 N N . GLY A 1 87 ? -0.048 11.806 4.740 1.00 85.81 87 GLY A N 1
ATOM 589 C CA . GLY A 1 87 ? -0.755 13.076 4.740 1.00 85.81 87 GLY A CA 1
ATOM 590 C C . GLY A 1 87 ? -1.938 13.100 5.708 1.00 85.81 87 GLY A C 1
ATOM 591 O O . GLY A 1 87 ? -2.025 12.328 6.662 1.00 85.81 87 GLY A O 1
ATOM 592 N N . ARG A 1 88 ? -2.863 14.032 5.467 1.00 84.06 88 ARG A N 1
ATOM 593 C CA . ARG A 1 88 ? -3.987 14.361 6.357 1.00 84.06 88 ARG A CA 1
ATOM 594 C C . ARG A 1 88 ? -4.759 13.112 6.785 1.00 84.06 88 ARG A C 1
ATOM 596 O O . ARG A 1 88 ? -5.283 12.416 5.935 1.00 84.06 88 ARG A O 1
ATOM 603 N N . GLY A 1 89 ? -4.843 12.849 8.090 1.00 89.50 89 GLY A N 1
ATOM 604 C CA . GLY A 1 89 ? -5.647 11.746 8.635 1.00 89.50 89 GLY A CA 1
ATOM 605 C C . GLY A 1 89 ? -5.142 10.337 8.301 1.00 89.50 89 GLY A C 1
ATOM 606 O O . GLY A 1 89 ? -5.780 9.364 8.695 1.00 89.50 89 GLY A O 1
ATOM 607 N N . ALA A 1 90 ? -4.006 10.209 7.609 1.00 92.81 90 ALA A N 1
ATOM 608 C CA . ALA A 1 90 ? -3.458 8.919 7.227 1.00 92.81 90 ALA A CA 1
ATOM 609 C C . ALA A 1 90 ? -3.004 8.113 8.450 1.00 92.81 90 ALA A C 1
ATOM 611 O O . ALA A 1 90 ? -2.423 8.647 9.398 1.00 92.81 90 ALA A O 1
ATOM 612 N N . ARG A 1 91 ? -3.212 6.798 8.394 1.00 97.56 91 ARG A N 1
ATOM 613 C CA . ARG A 1 91 ? -2.684 5.846 9.370 1.00 97.56 91 ARG A CA 1
ATOM 614 C C . ARG A 1 91 ? -1.849 4.803 8.647 1.00 97.56 91 ARG A C 1
ATOM 616 O O . ARG A 1 91 ? -2.354 4.097 7.782 1.00 97.56 91 ARG A O 1
ATOM 623 N N . VAL A 1 92 ? -0.579 4.691 9.023 1.00 97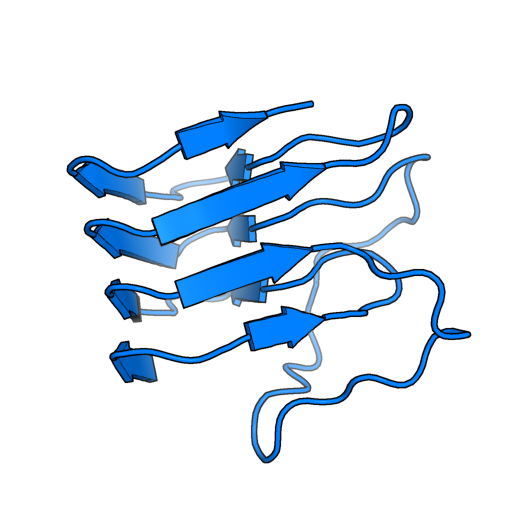.31 92 VAL A N 1
ATOM 624 C CA . VAL A 1 92 ? 0.326 3.682 8.466 1.00 97.31 92 VAL A CA 1
ATOM 625 C C . VAL A 1 92 ? 0.849 2.798 9.587 1.00 97.31 92 VAL A C 1
ATOM 627 O O . VAL A 1 92 ? 1.307 3.294 10.614 1.00 97.31 92 VAL A O 1
ATOM 630 N N . THR A 1 93 ? 0.755 1.486 9.408 1.00 98.38 93 THR A N 1
ATOM 631 C CA . THR A 1 93 ? 1.322 0.481 10.311 1.00 98.38 93 THR A CA 1
ATOM 632 C C . THR A 1 93 ? 2.360 -0.330 9.553 1.00 98.38 93 THR A C 1
ATOM 634 O O . THR A 1 93 ? 2.161 -0.660 8.388 1.00 98.38 93 THR A O 1
ATOM 637 N N . VAL A 1 94 ? 3.497 -0.597 10.198 1.00 97.62 94 VAL A N 1
ATOM 638 C CA . VAL A 1 94 ? 4.593 -1.377 9.618 1.00 97.62 94 VAL A CA 1
ATOM 639 C C . VAL A 1 94 ? 5.026 -2.426 10.633 1.00 97.62 94 VAL A C 1
ATOM 641 O O . VAL A 1 94 ? 5.399 -2.087 11.756 1.00 97.62 94 VAL A O 1
ATOM 644 N N . SER A 1 95 ? 4.963 -3.698 10.250 1.00 97.56 95 SER A N 1
ATOM 645 C CA . SER A 1 95 ? 5.308 -4.842 11.092 1.00 97.56 95 SER A CA 1
ATOM 646 C C . SER A 1 95 ? 6.363 -5.724 10.411 1.00 97.56 95 SER A C 1
ATOM 648 O O . SER A 1 95 ? 6.084 -6.533 9.527 1.00 97.56 95 SER A O 1
ATOM 650 N N . GLY A 1 96 ? 7.621 -5.561 10.830 1.00 95.44 96 GLY A N 1
ATOM 651 C CA . GLY A 1 96 ? 8.772 -6.216 10.198 1.00 95.44 96 GLY A CA 1
ATOM 652 C C . GLY A 1 96 ? 9.076 -5.681 8.791 1.00 95.44 96 GLY A C 1
ATOM 653 O O . GLY A 1 96 ? 8.531 -4.664 8.371 1.00 95.44 96 GLY A O 1
ATOM 654 N N . GLY A 1 97 ? 9.952 -6.374 8.055 1.00 96.06 97 GLY A N 1
ATOM 655 C CA . GLY A 1 97 ? 10.398 -5.928 6.729 1.00 96.06 97 GLY A CA 1
ATOM 656 C C . GLY A 1 97 ? 11.455 -4.819 6.789 1.00 96.06 97 GLY A C 1
ATOM 657 O O . GLY A 1 97 ? 12.200 -4.731 7.766 1.00 96.06 97 GLY A O 1
ATOM 658 N N . SER A 1 98 ? 11.550 -3.996 5.741 1.00 97.62 98 SER A N 1
ATOM 659 C CA . SER A 1 98 ? 12.522 -2.899 5.663 1.00 97.62 98 SER A CA 1
ATOM 660 C C . SER A 1 98 ? 11.982 -1.672 4.927 1.00 97.62 98 SER A C 1
ATOM 662 O O . SER A 1 98 ? 11.243 -1.779 3.950 1.00 97.62 98 SER A O 1
ATOM 664 N N . LEU A 1 99 ? 12.391 -0.490 5.393 1.00 97.00 99 LEU A N 1
ATOM 665 C CA . LEU A 1 99 ? 12.168 0.796 4.736 1.00 97.00 99 LEU A CA 1
ATOM 666 C C . LEU A 1 99 ? 13.533 1.453 4.525 1.00 97.00 99 LEU A C 1
ATOM 668 O O . LEU A 1 99 ? 14.296 1.590 5.480 1.00 97.00 99 LEU A O 1
ATOM 672 N N . SER A 1 100 ? 13.841 1.845 3.293 1.00 93.62 100 SER A N 1
ATOM 673 C CA . SER A 1 100 ? 15.111 2.489 2.937 1.00 93.62 100 SER A CA 1
ATOM 674 C C . SER A 1 100 ? 14.892 3.657 1.977 1.00 93.62 100 SER A C 1
ATOM 676 O O . SER A 1 100 ? 13.920 3.659 1.216 1.00 93.62 100 SER A O 1
ATOM 678 N N . ALA A 1 101 ? 15.770 4.657 2.063 1.00 80.38 101 ALA A N 1
ATOM 679 C CA . ALA A 1 101 ? 15.777 5.884 1.271 1.00 80.38 101 ALA A CA 1
ATOM 680 C C . ALA A 1 101 ? 17.213 6.253 0.882 1.00 80.38 101 ALA A C 1
ATOM 682 O O . ALA A 1 101 ? 18.125 5.885 1.660 1.00 80.38 101 ALA A O 1
#

pLDDT: mean 81.05, std 20.76, range [33.62, 98.38]

Organism: Bordetella bronchiseptica (NCBI:txid518)